Protein AF-A0A2K6PXQ8-F1 (afdb_monomer)

Organism: Rhinopithecus roxellana (NCBI:txid61622)

Radius of gyratio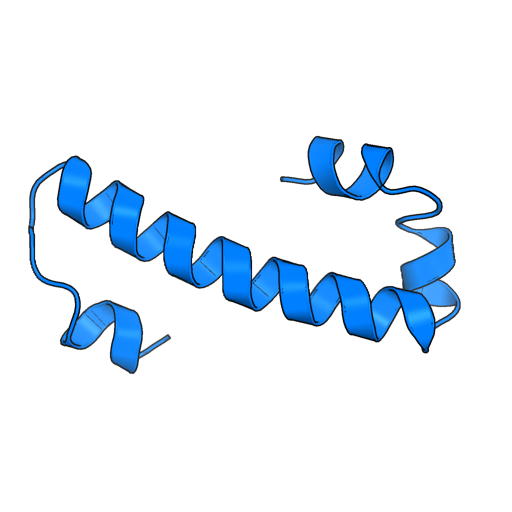n: 14.06 Å; Cα contacts (8 Å, |Δi|>4): 24; chains: 1; bounding box: 32×12×37 Å

Foldsee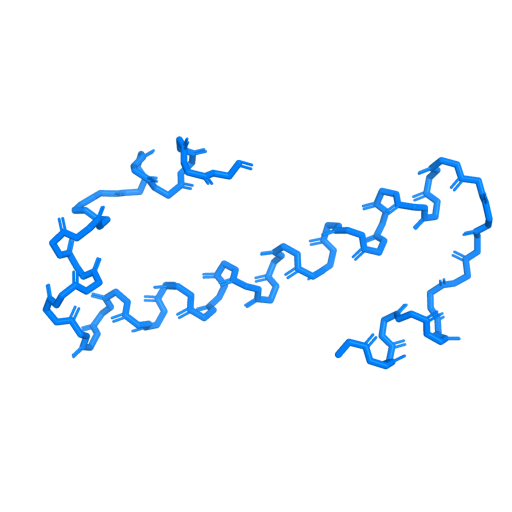k 3Di:
DVCLVPPQDDPDPVSVVVSVVVVLVVVLVVLVVCCVPPPVSCVCDVDVVSVVVVD

Solvent-accessible surface area (backbone atoms only — not comparable to full-atom values): 3271 Å² total; per-residue (Å²): 116,66,63,58,67,72,71,54,67,61,92,50,71,66,26,50,51,50,49,53,49,57,52,49,52,55,53,48,53,53,50,56,54,40,35,76,76,33,70,71,46,23,69,73,39,79,45,72,66,48,54,64,76,73,108

Secondary structure (DSSP, 8-state):
-HHHHHH---SSHHHHHHHHHHHHHHHHHHHHHHHHH-HHHHHH--SHHHHHHT-

Nearest PDB structures (foldseek):
  6n25-assembly1_A  TM=9.932E-01  e=8.057E-04  Gallus gallus

InterPro domains:
  IPR000615 Bestrophin [PTHR10736] (1-54)
  IPR021134 Bestrophin-like [PF01062] (2-54)

pLDDT: mean 94.97, std 6.11, range [62.0, 98.56]

Sequence (55 aa):
MSLVSGFVEGKDEQGRLLRRTLIRYANLGNVLILRSVSTAVYKRFPSAQHLVQAA

Structure (mmCIF, N/CA/C/O backbone):
data_AF-A0A2K6PXQ8-F1
#
_entry.id   AF-A0A2K6PXQ8-F1
#
loop_
_atom_site.group_PDB
_atom_site.id
_atom_site.type_symbol
_atom_site.label_atom_id
_atom_site.label_alt_id
_atom_site.label_comp_id
_atom_site.label_asym_id
_atom_site.label_entity_id
_atom_site.label_seq_id
_atom_site.pdbx_PDB_ins_code
_atom_site.Cartn_x
_atom_site.Cartn_y
_atom_site.Cartn_z
_atom_site.occupancy
_atom_site.B_iso_or_equiv
_atom_site.auth_seq_id
_atom_site.auth_comp_id
_atom_site.auth_asym_id
_atom_site.auth_atom_id
_atom_site.pdbx_PDB_model_num
ATOM 1 N N . MET A 1 1 ? 12.939 2.951 -1.110 1.00 62.00 1 MET A N 1
ATOM 2 C CA . MET A 1 1 ? 12.779 3.626 -2.423 1.00 62.00 1 MET A CA 1
ATOM 3 C C . MET A 1 1 ? 13.996 3.476 -3.336 1.00 62.00 1 MET A C 1
ATOM 5 O O . MET A 1 1 ? 13.818 3.538 -4.543 1.00 62.00 1 MET A O 1
ATOM 9 N N . SER A 1 2 ? 15.206 3.254 -2.808 1.00 82.19 2 SER A N 1
ATOM 10 C CA . SER A 1 2 ? 16.435 3.157 -3.612 1.00 82.19 2 SER A CA 1
ATOM 11 C C . SER A 1 2 ? 16.447 1.975 -4.590 1.00 82.19 2 SER A C 1
ATOM 13 O O . SER A 1 2 ? 16.770 2.169 -5.754 1.00 82.19 2 SER A O 1
ATOM 15 N N . LEU A 1 3 ? 16.029 0.777 -4.159 1.00 92.94 3 LEU A N 1
ATOM 16 C CA . LEU A 1 3 ? 16.113 -0.433 -4.993 1.00 92.94 3 LEU A CA 1
ATOM 17 C C . LEU A 1 3 ? 15.199 -0.375 -6.227 1.00 92.94 3 LEU A C 1
ATOM 19 O O . LEU A 1 3 ? 15.664 -0.542 -7.346 1.00 92.94 3 LEU A O 1
ATOM 23 N N . VAL A 1 4 ? 13.911 -0.064 -6.048 1.00 92.44 4 VAL A N 1
ATOM 24 C CA . VAL A 1 4 ? 12.967 0.051 -7.178 1.00 92.44 4 VAL A CA 1
ATOM 25 C C . VAL A 1 4 ? 13.390 1.164 -8.141 1.00 92.44 4 VAL A C 1
ATOM 27 O O . VAL A 1 4 ? 13.245 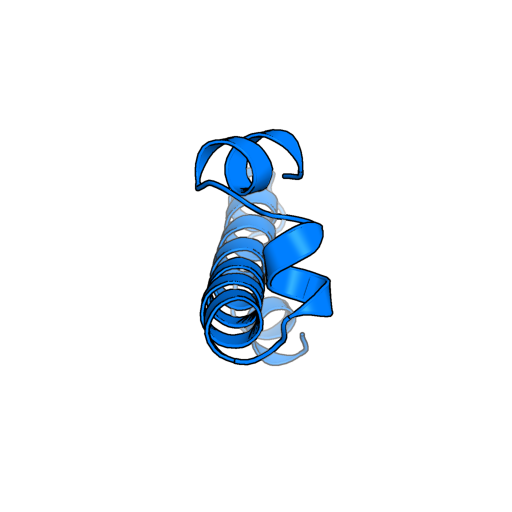1.013 -9.346 1.00 92.44 4 VAL A O 1
ATOM 30 N N . SER A 1 5 ? 13.943 2.271 -7.637 1.00 89.06 5 SER A N 1
ATOM 31 C CA . SER A 1 5 ? 14.426 3.356 -8.497 1.00 89.06 5 SER A CA 1
ATOM 32 C C . SER A 1 5 ? 15.719 3.016 -9.245 1.00 89.06 5 SER A C 1
ATOM 34 O O . SER A 1 5 ? 15.935 3.574 -10.316 1.00 89.06 5 SER A O 1
ATOM 36 N N . GLY A 1 6 ? 16.585 2.175 -8.674 1.00 90.62 6 GLY A N 1
ATOM 37 C CA . GLY A 1 6 ? 17.894 1.844 -9.241 1.00 90.62 6 GLY A CA 1
ATOM 38 C C . GLY A 1 6 ? 17.892 0.628 -10.166 1.00 90.62 6 GLY A C 1
ATOM 39 O O . GLY A 1 6 ? 18.669 0.600 -11.109 1.00 90.62 6 GLY A O 1
ATOM 40 N N . PHE A 1 7 ? 17.020 -0.355 -9.916 1.00 94.50 7 PHE A N 1
ATOM 41 C CA . PHE A 1 7 ? 17.012 -1.630 -10.647 1.00 94.50 7 PHE A CA 1
ATOM 42 C C . PHE A 1 7 ? 15.862 -1.779 -11.645 1.00 94.50 7 PHE A C 1
ATOM 44 O O . PHE A 1 7 ? 15.910 -2.655 -12.502 1.00 94.50 7 PHE A O 1
ATOM 51 N N . VAL A 1 8 ? 14.812 -0.958 -11.550 1.00 93.88 8 VAL A N 1
ATOM 52 C CA . VAL A 1 8 ? 13.708 -1.002 -12.518 1.00 93.88 8 VAL A CA 1
ATOM 53 C C . VAL A 1 8 ? 13.979 0.006 -13.623 1.00 93.88 8 VAL A C 1
ATOM 55 O O . VAL A 1 8 ? 13.714 1.206 -13.483 1.00 93.88 8 VAL A O 1
ATOM 58 N N . GLU A 1 9 ? 14.512 -0.514 -14.720 1.00 92.75 9 GLU A N 1
ATOM 59 C CA . GLU A 1 9 ? 14.862 0.236 -15.921 1.00 92.75 9 GLU A CA 1
ATOM 60 C C . GLU A 1 9 ? 13.621 0.742 -16.688 1.00 92.75 9 GLU A C 1
ATOM 62 O O . GLU A 1 9 ? 12.474 0.520 -16.297 1.00 92.75 9 GLU A O 1
ATOM 67 N N . GLY A 1 10 ? 13.849 1.492 -17.769 1.00 92.50 10 GLY A N 1
ATOM 68 C CA . GLY A 1 10 ? 12.796 2.113 -18.581 1.00 92.50 10 GLY A CA 1
ATOM 69 C C . GLY A 1 10 ? 12.564 3.583 -18.223 1.00 92.50 10 GLY A C 1
ATOM 70 O O . GLY A 1 10 ? 12.087 3.927 -17.135 1.00 92.50 10 GLY A O 1
ATOM 71 N N . LYS A 1 11 ? 12.933 4.477 -19.147 1.00 93.44 11 LYS A N 1
ATOM 72 C CA . LYS A 1 11 ? 12.702 5.934 -19.050 1.00 93.44 11 LYS A CA 1
ATOM 73 C C . LYS A 1 11 ? 11.387 6.372 -19.700 1.00 93.44 11 LYS A C 1
ATOM 75 O O . LYS A 1 11 ? 11.046 7.549 -19.662 1.00 93.44 11 LYS A O 1
ATOM 80 N N . ASP A 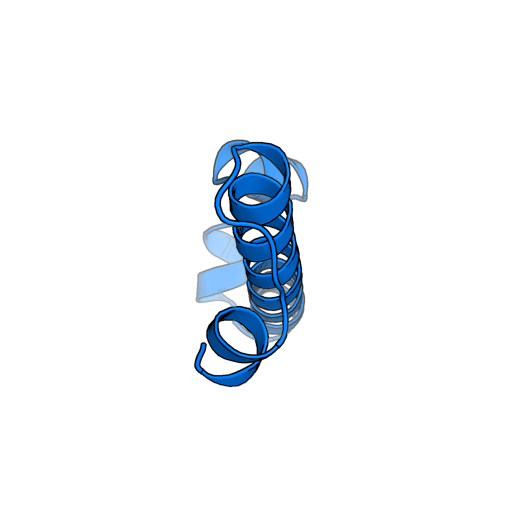1 12 ? 10.686 5.428 -20.303 1.00 96.12 12 ASP A N 1
ATOM 81 C CA . ASP A 1 12 ? 9.395 5.601 -20.933 1.00 96.12 12 ASP A CA 1
ATOM 82 C C . ASP A 1 12 ? 8.256 5.579 -19.904 1.00 96.12 12 ASP A C 1
ATOM 84 O O . ASP A 1 12 ? 8.437 5.369 -18.696 1.00 96.12 12 ASP A O 1
ATOM 88 N N . GLU A 1 13 ? 7.048 5.813 -20.404 1.00 97.31 13 GLU A N 1
ATOM 89 C CA . GLU A 1 13 ? 5.846 5.819 -19.582 1.00 97.31 13 GLU A CA 1
ATOM 90 C C . GLU A 1 13 ? 5.604 4.459 -18.914 1.00 97.31 13 GLU A C 1
ATOM 92 O O . GLU A 1 13 ? 5.221 4.403 -17.743 1.00 97.31 13 GLU A O 1
ATOM 97 N N . GLN A 1 14 ? 5.911 3.359 -19.606 1.00 96.25 14 GLN A N 1
ATOM 98 C CA . GLN A 1 14 ? 5.774 2.015 -19.058 1.00 96.25 14 GLN A CA 1
ATOM 99 C C . GLN A 1 14 ? 6.715 1.787 -17.867 1.00 96.25 14 GLN A C 1
ATOM 101 O O . GLN A 1 14 ? 6.258 1.343 -16.809 1.00 96.25 14 GLN A O 1
ATOM 106 N N . GLY A 1 15 ? 7.997 2.152 -17.975 1.00 96.25 15 GLY A N 1
ATOM 107 C CA . GLY A 1 15 ? 8.940 2.076 -16.857 1.00 96.25 15 GLY A CA 1
ATOM 108 C C . GLY A 1 15 ? 8.510 2.945 -15.671 1.00 96.25 15 GLY A C 1
ATOM 109 O O . GLY A 1 15 ? 8.590 2.528 -14.508 1.00 96.25 15 GLY A O 1
ATOM 110 N N . ARG A 1 16 ? 7.965 4.139 -15.941 1.00 95.81 16 ARG A N 1
ATOM 111 C CA . ARG A 1 16 ? 7.416 5.027 -14.904 1.00 95.81 16 ARG A CA 1
ATOM 112 C C . ARG A 1 16 ? 6.221 4.394 -14.186 1.00 95.81 16 ARG A C 1
ATOM 114 O O . ARG A 1 16 ? 6.165 4.431 -12.952 1.00 95.81 16 ARG A O 1
ATOM 121 N N . LEU A 1 17 ? 5.285 3.804 -14.929 1.00 97.25 17 LEU A N 1
ATOM 122 C CA . LEU A 1 17 ? 4.116 3.116 -14.378 1.00 97.25 17 LEU A CA 1
ATOM 123 C C . LEU A 1 17 ? 4.512 1.887 -13.558 1.00 97.25 17 LEU A C 1
ATOM 125 O O . LEU A 1 17 ? 3.957 1.679 -12.474 1.00 97.25 17 LEU A O 1
ATOM 129 N N . LEU A 1 18 ? 5.501 1.118 -14.020 1.00 97.31 18 LEU A N 1
ATOM 130 C CA . LEU A 1 18 ? 5.998 -0.065 -13.322 1.00 97.31 18 LEU A CA 1
ATOM 131 C C . LEU A 1 18 ? 6.583 0.304 -11.954 1.00 97.31 18 LEU A C 1
ATOM 133 O O . LEU A 1 18 ? 6.128 -0.211 -10.930 1.00 97.31 18 LEU A O 1
ATOM 137 N N . ARG A 1 19 ? 7.509 1.272 -11.905 1.00 97.25 19 ARG A N 1
ATOM 138 C CA . ARG A 1 19 ? 8.098 1.757 -10.641 1.00 97.25 19 ARG A CA 1
ATOM 139 C C . ARG A 1 19 ? 7.039 2.253 -9.660 1.00 97.25 19 ARG A C 1
ATOM 141 O O . ARG A 1 19 ? 7.066 1.892 -8.483 1.00 97.25 19 ARG A O 1
ATOM 148 N N . ARG A 1 20 ? 6.076 3.055 -10.132 1.00 96.62 20 ARG A N 1
ATOM 149 C CA . ARG A 1 20 ? 4.987 3.577 -9.287 1.00 96.62 20 ARG A CA 1
ATOM 150 C C . ARG A 1 20 ? 4.092 2.461 -8.760 1.00 96.62 20 ARG A C 1
ATOM 152 O O . ARG A 1 20 ? 3.673 2.513 -7.607 1.00 96.62 20 ARG A O 1
ATOM 159 N N . THR A 1 21 ? 3.789 1.461 -9.579 1.00 96.75 21 THR A N 1
ATOM 160 C CA . THR A 1 21 ? 2.909 0.351 -9.192 1.00 96.75 21 THR A CA 1
ATOM 161 C C . THR A 1 21 ? 3.568 -0.561 -8.165 1.00 96.75 21 THR A C 1
ATOM 163 O O . THR A 1 21 ? 2.935 -0.871 -7.159 1.00 96.75 21 THR A O 1
ATOM 166 N N . LEU A 1 22 ? 4.857 -0.877 -8.325 1.00 97.56 22 LEU A N 1
ATOM 167 C CA . LEU A 1 22 ? 5.618 -1.646 -7.334 1.00 97.56 22 LEU A CA 1
ATOM 168 C C . LEU A 1 22 ? 5.611 -0.975 -5.955 1.00 97.56 22 LEU A C 1
ATOM 170 O O . LEU A 1 22 ? 5.327 -1.616 -4.944 1.00 97.56 22 LEU A O 1
ATOM 174 N N . ILE A 1 23 ? 5.857 0.336 -5.909 1.00 96.88 23 ILE A N 1
ATOM 175 C CA . ILE A 1 23 ? 5.811 1.089 -4.651 1.00 96.88 23 ILE A CA 1
ATOM 176 C C . ILE A 1 23 ? 4.398 1.122 -4.065 1.00 96.88 23 ILE A C 1
ATOM 178 O O . ILE A 1 23 ? 4.240 0.957 -2.856 1.00 96.88 23 ILE A O 1
ATOM 182 N N . ARG A 1 24 ? 3.361 1.311 -4.891 1.00 96.62 24 ARG A N 1
ATOM 183 C CA . ARG A 1 24 ? 1.973 1.284 -4.408 1.00 96.62 24 ARG A CA 1
ATOM 184 C C . ARG A 1 24 ? 1.617 -0.060 -3.779 1.00 96.62 24 ARG A C 1
ATOM 186 O O . ARG A 1 24 ? 0.961 -0.055 -2.746 1.00 96.62 24 ARG A O 1
ATOM 193 N N . TYR A 1 25 ? 2.082 -1.182 -4.328 1.00 97.44 25 TYR A N 1
ATOM 194 C CA . TYR A 1 25 ? 1.861 -2.500 -3.725 1.00 97.44 25 TYR A CA 1
ATOM 195 C C . TYR A 1 25 ? 2.570 -2.666 -2.379 1.00 97.44 25 TYR A C 1
ATOM 197 O O . TYR A 1 25 ? 1.949 -3.144 -1.431 1.00 97.44 25 TYR A O 1
ATOM 205 N N . ALA A 1 26 ? 3.815 -2.199 -2.246 1.00 97.06 26 ALA A N 1
ATOM 206 C CA . ALA A 1 26 ? 4.506 -2.201 -0.954 1.00 97.06 26 ALA A CA 1
ATOM 207 C C . ALA A 1 26 ? 3.768 -1.342 0.092 1.00 97.06 26 ALA A C 1
ATOM 209 O O . ALA A 1 26 ? 3.543 -1.773 1.224 1.00 97.06 26 ALA A O 1
ATOM 210 N N . ASN A 1 27 ? 3.326 -0.144 -0.302 1.00 96.56 27 ASN A N 1
ATOM 211 C CA . ASN A 1 27 ? 2.560 0.74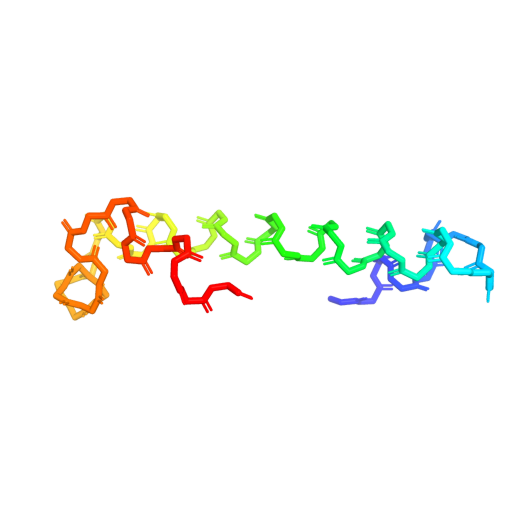3 0.571 1.00 96.56 27 ASN A CA 1
ATOM 212 C C . ASN A 1 27 ? 1.201 0.141 0.952 1.00 96.56 27 ASN A C 1
ATOM 214 O O . A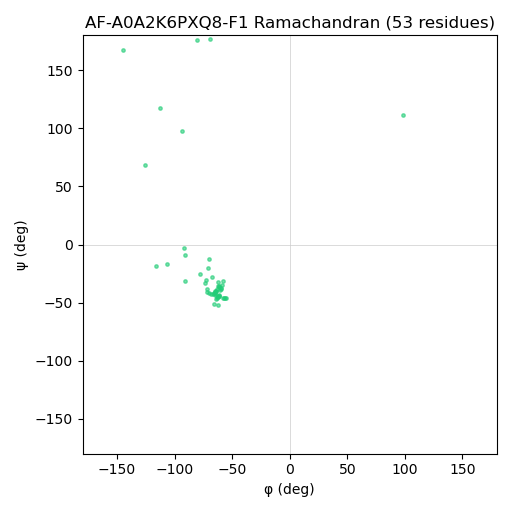SN A 1 27 ? 0.804 0.230 2.111 1.00 96.56 27 ASN A O 1
ATOM 218 N N . LEU A 1 28 ? 0.507 -0.502 0.009 1.00 97.38 28 LEU A N 1
ATOM 219 C CA . LEU A 1 28 ? -0.752 -1.192 0.276 1.00 97.38 28 LEU A CA 1
ATOM 220 C C . LEU A 1 28 ? -0.555 -2.320 1.295 1.00 97.38 28 LEU A C 1
ATOM 222 O O . LEU A 1 28 ? -1.329 -2.405 2.243 1.00 97.38 28 LEU A O 1
ATOM 226 N N . GLY A 1 29 ? 0.505 -3.124 1.161 1.00 97.62 29 GLY A N 1
ATOM 227 C CA . GLY A 1 29 ? 0.866 -4.145 2.150 1.00 97.62 29 GLY A CA 1
ATOM 228 C C . GLY A 1 29 ? 1.047 -3.564 3.558 1.00 97.62 29 GLY A C 1
ATOM 229 O O . GLY A 1 29 ? 0.464 -4.074 4.516 1.00 97.62 29 GLY A O 1
ATOM 230 N N . ASN A 1 30 ? 1.764 -2.440 3.676 1.00 97.69 30 ASN A N 1
ATOM 231 C CA . ASN A 1 30 ? 1.921 -1.726 4.948 1.00 97.69 30 ASN A CA 1
ATOM 232 C C . ASN A 1 30 ? 0.583 -1.233 5.517 1.00 97.69 30 ASN A C 1
ATOM 234 O O . ASN A 1 30 ? 0.326 -1.375 6.711 1.00 97.69 30 ASN A O 1
ATOM 238 N N . VAL A 1 31 ? -0.292 -0.665 4.685 1.00 97.56 31 VAL A N 1
ATOM 239 C CA . VAL A 1 31 ? -1.609 -0.206 5.149 1.00 97.56 31 VAL A CA 1
ATOM 240 C C . VAL A 1 31 ? -2.466 -1.386 5.606 1.00 97.56 31 VAL A C 1
ATOM 242 O O . VAL A 1 31 ? -3.129 -1.277 6.634 1.00 97.56 31 VAL A O 1
ATOM 245 N N . LEU A 1 32 ? -2.427 -2.521 4.904 1.00 97.56 32 LEU A N 1
ATOM 246 C CA . LEU A 1 32 ? -3.181 -3.720 5.272 1.00 97.56 32 LEU A CA 1
ATOM 247 C C . LEU A 1 32 ? -2.751 -4.279 6.633 1.00 97.56 32 LEU A C 1
ATOM 249 O O . LEU A 1 32 ? -3.616 -4.578 7.457 1.00 97.56 32 LEU A O 1
ATOM 253 N N . ILE A 1 33 ? -1.445 -4.378 6.907 1.00 98.31 33 ILE A N 1
ATOM 254 C CA . ILE A 1 33 ? -0.980 -4.855 8.217 1.00 98.31 33 ILE A CA 1
ATOM 255 C C . ILE A 1 33 ? -1.294 -3.843 9.324 1.00 98.31 33 ILE A C 1
ATOM 257 O O . ILE A 1 33 ? -1.818 -4.222 10.370 1.00 98.31 33 ILE A O 1
ATOM 261 N N . LEU A 1 34 ? -1.076 -2.545 9.077 1.00 98.50 34 LEU A N 1
ATOM 262 C CA . LEU A 1 34 ? -1.364 -1.490 10.049 1.00 98.50 34 LEU A CA 1
ATOM 263 C C . LEU A 1 34 ? -2.855 -1.406 10.377 1.00 98.50 34 LEU A C 1
ATOM 265 O O . LEU A 1 34 ? -3.214 -1.213 11.533 1.00 98.50 34 LEU A O 1
ATOM 269 N N . ARG A 1 35 ? -3.732 -1.600 9.392 1.00 97.75 35 ARG A N 1
ATOM 270 C CA . ARG A 1 35 ? -5.184 -1.665 9.590 1.00 97.75 35 ARG A CA 1
ATOM 271 C C . ARG A 1 35 ? -5.591 -2.789 10.549 1.00 97.75 35 ARG A C 1
ATOM 273 O O . ARG A 1 35 ? -6.555 -2.614 11.285 1.00 97.75 35 ARG A O 1
ATOM 280 N N . SER A 1 36 ? -4.879 -3.916 10.539 1.00 97.75 36 SER A N 1
ATOM 281 C CA . SER A 1 36 ? -5.179 -5.081 11.385 1.00 97.75 36 SER A CA 1
ATOM 282 C C . SER A 1 36 ? -4.727 -4.913 12.837 1.00 97.75 36 SER A C 1
ATOM 284 O O . SER A 1 36 ? -5.301 -5.542 13.720 1.00 97.75 36 SER A O 1
ATOM 286 N N . VAL A 1 37 ? -3.717 -4.075 13.098 1.00 98.31 37 VAL A N 1
ATOM 287 C CA . VAL A 1 37 ? -3.101 -3.942 14.436 1.00 98.31 37 VAL A CA 1
ATOM 288 C C . VAL A 1 37 ? -3.281 -2.560 15.073 1.00 98.31 37 VAL A C 1
ATOM 290 O O . VAL A 1 37 ? -3.138 -2.417 16.282 1.00 98.31 37 VAL A O 1
ATOM 293 N N . SER A 1 38 ? -3.606 -1.529 14.288 1.00 98.56 38 SER A N 1
ATOM 294 C CA . SER A 1 38 ? -3.786 -0.151 14.754 1.00 98.56 38 SER A CA 1
ATOM 295 C C . SER A 1 38 ? -5.239 0.291 14.624 1.00 98.56 38 SER A C 1
ATOM 297 O O . SER A 1 38 ? -5.772 0.442 13.523 1.00 98.56 38 SER A O 1
ATOM 299 N N . THR A 1 39 ? -5.872 0.596 15.759 1.00 98.38 39 THR A N 1
ATOM 300 C CA . THR A 1 39 ? -7.261 1.080 15.806 1.00 98.38 39 THR A CA 1
ATOM 301 C C . THR A 1 39 ? -7.447 2.411 15.073 1.00 98.38 39 THR A C 1
ATOM 303 O O . THR A 1 39 ? -8.493 2.631 14.464 1.00 98.38 39 THR A O 1
ATOM 306 N N . ALA A 1 40 ? -6.437 3.286 15.068 1.00 98.44 40 ALA A N 1
ATOM 307 C CA . ALA A 1 40 ? -6.471 4.547 14.327 1.00 98.44 40 ALA A CA 1
ATOM 308 C C . ALA A 1 40 ? -6.522 4.311 12.807 1.00 98.44 40 ALA A C 1
ATOM 310 O O . ALA A 1 40 ? -7.317 4.935 12.103 1.00 98.44 40 ALA A O 1
ATOM 311 N N . VAL A 1 41 ? -5.719 3.369 12.304 1.00 98.25 41 VAL A N 1
ATOM 312 C CA . VAL A 1 41 ? -5.699 3.015 10.876 1.00 98.25 41 VAL A CA 1
ATOM 313 C C . VAL A 1 41 ? -6.965 2.253 10.492 1.00 98.25 41 VAL A C 1
ATOM 315 O O . VAL A 1 41 ? -7.540 2.536 9.443 1.00 98.25 41 VAL A O 1
ATOM 318 N N . TYR A 1 42 ? -7.462 1.365 11.358 1.00 98.31 42 TYR A N 1
ATOM 319 C CA . TYR A 1 42 ? -8.750 0.700 11.160 1.00 98.31 42 TYR A CA 1
ATOM 320 C C . TYR A 1 42 ? -9.906 1.703 11.033 1.00 98.31 42 TYR A C 1
ATOM 322 O O . TYR A 1 42 ? -10.697 1.605 10.099 1.00 98.31 42 TYR A O 1
ATOM 330 N N . LYS A 1 43 ? -9.976 2.711 11.917 1.00 98.19 43 LYS A N 1
ATOM 331 C CA . LYS A 1 43 ? -10.992 3.779 11.852 1.00 98.19 43 LYS A CA 1
ATOM 332 C C . LYS A 1 43 ? -10.891 4.617 10.577 1.00 98.19 43 LYS A C 1
ATOM 334 O O . LYS A 1 43 ? -11.914 5.041 10.055 1.00 98.19 43 LYS A O 1
ATOM 339 N N . ARG A 1 44 ? -9.675 4.857 10.075 1.00 97.69 44 ARG A N 1
ATOM 340 C CA . ARG A 1 44 ? -9.455 5.590 8.819 1.00 97.69 44 ARG A CA 1
ATOM 341 C C . ARG A 1 44 ? -9.824 4.768 7.584 1.00 97.69 44 ARG A C 1
ATOM 343 O O . ARG A 1 44 ? -10.300 5.331 6.605 1.00 97.69 44 ARG A O 1
ATOM 350 N N . PHE A 1 45 ? -9.632 3.451 7.632 1.00 98.12 45 PHE A N 1
ATOM 351 C CA . PHE A 1 45 ? -9.946 2.543 6.530 1.00 98.12 45 PHE A CA 1
ATOM 352 C C . PHE A 1 45 ? -10.873 1.394 6.975 1.00 98.12 45 PHE A C 1
ATOM 354 O O . PHE A 1 45 ? -10.443 0.240 6.988 1.00 98.12 45 PHE A O 1
ATOM 361 N N . PRO A 1 46 ? -12.155 1.637 7.318 1.00 97.44 46 PRO A N 1
ATOM 362 C CA . PRO A 1 46 ? -13.040 0.614 7.899 1.00 97.44 46 PRO A CA 1
ATOM 363 C C . PRO A 1 46 ? -13.482 -0.500 6.947 1.00 97.44 46 PRO A C 1
ATOM 365 O O . PRO A 1 46 ? -13.949 -1.541 7.404 1.00 97.44 46 PRO A O 1
ATOM 368 N N . SER A 1 47 ? -13.267 -0.355 5.639 1.00 96.94 47 SER A N 1
ATOM 369 C CA . SER A 1 47 ? -13.482 -1.424 4.655 1.00 96.94 47 SER A CA 1
ATOM 370 C C . SER A 1 47 ? -12.454 -1.365 3.526 1.00 96.94 47 SER A C 1
ATOM 372 O O . SER A 1 47 ? -11.764 -0.358 3.362 1.00 96.94 47 SER A O 1
ATOM 374 N N . ALA A 1 48 ? -12.377 -2.424 2.715 1.00 94.8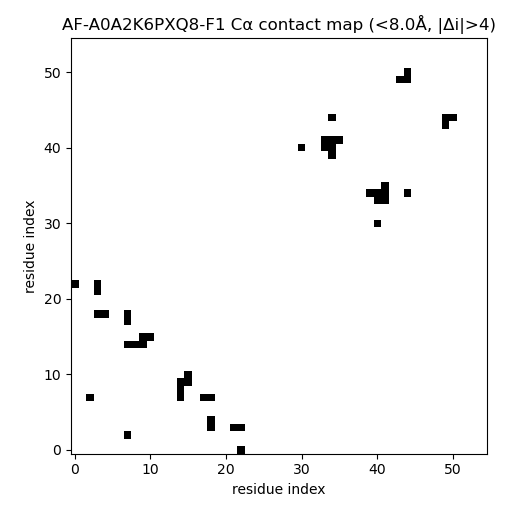1 48 ALA A N 1
ATOM 375 C CA . ALA A 1 48 ? -11.529 -2.444 1.523 1.00 94.81 48 ALA A CA 1
ATOM 376 C C . ALA A 1 48 ? -11.872 -1.313 0.532 1.00 94.81 48 ALA A C 1
ATOM 378 O O . ALA A 1 48 ? -10.974 -0.765 -0.099 1.00 94.81 48 ALA A O 1
ATOM 379 N N . GLN A 1 49 ? -13.139 -0.888 0.464 1.00 97.25 49 GLN A N 1
ATOM 380 C CA . GLN A 1 49 ? -13.565 0.225 -0.391 1.00 97.25 49 GLN A CA 1
ATOM 381 C C . GLN A 1 49 ? -12.848 1.537 -0.038 1.00 97.25 49 GLN A C 1
ATOM 383 O O . GLN A 1 49 ? -12.455 2.284 -0.930 1.00 97.25 49 GLN A O 1
ATOM 388 N N . HIS A 1 50 ? -12.602 1.782 1.253 1.00 97.44 50 HIS A N 1
ATOM 389 C CA . HIS A 1 50 ? -11.866 2.964 1.708 1.00 97.44 50 HIS A CA 1
ATOM 390 C C . HIS A 1 50 ? -10.393 2.927 1.278 1.00 97.44 50 HIS A C 1
ATOM 392 O O . HIS A 1 50 ? -9.783 3.976 1.104 1.00 97.44 50 HIS A O 1
ATOM 398 N N . LEU A 1 51 ? -9.813 1.733 1.100 1.00 94.75 51 LEU A N 1
ATOM 399 C CA . LEU A 1 51 ? -8.450 1.585 0.584 1.00 94.75 51 LEU A CA 1
ATOM 400 C C . LEU A 1 51 ? -8.387 1.920 -0.908 1.00 94.75 51 LEU A C 1
ATOM 402 O O . LEU A 1 51 ? -7.455 2.590 -1.338 1.00 94.75 51 LEU A O 1
ATOM 406 N N . VAL A 1 52 ? -9.388 1.485 -1.681 1.00 95.94 52 VAL A N 1
ATOM 407 C CA . VAL A 1 52 ? -9.481 1.769 -3.122 1.00 95.94 52 VAL A CA 1
ATOM 408 C C . VAL A 1 52 ? -9.705 3.260 -3.378 1.00 95.94 52 VAL A C 1
ATOM 410 O O . VAL A 1 52 ? -9.062 3.823 -4.251 1.00 95.94 52 VAL A O 1
ATOM 413 N N . GLN A 1 53 ? -10.574 3.910 -2.599 1.00 95.50 53 GLN A N 1
ATOM 414 C CA . GLN A 1 53 ? -10.887 5.339 -2.747 1.00 95.50 53 GLN A CA 1
ATOM 415 C C . GLN A 1 53 ? -9.747 6.276 -2.322 1.00 95.50 53 GLN A C 1
ATOM 417 O O . GLN A 1 53 ? -9.753 7.446 -2.692 1.00 95.50 53 GLN A O 1
ATOM 422 N N . ALA A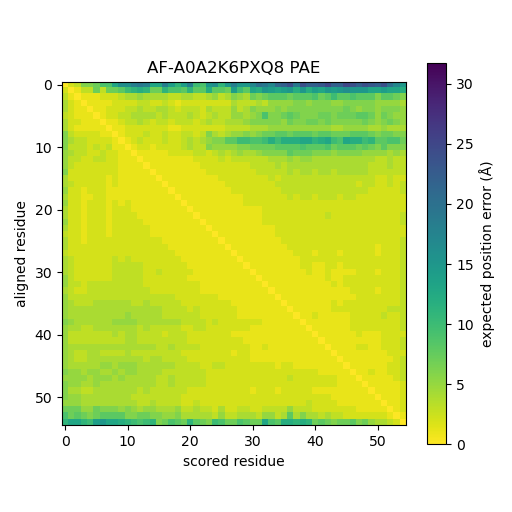 1 54 ? -8.801 5.792 -1.514 1.00 89.75 54 ALA A N 1
ATOM 423 C CA . ALA A 1 54 ? -7.671 6.582 -1.032 1.00 89.75 54 ALA A CA 1
ATOM 424 C C . ALA A 1 54 ? -6.427 6.513 -1.937 1.00 89.75 54 ALA A C 1
ATOM 426 O O . ALA A 1 54 ? -5.459 7.229 -1.670 1.00 89.75 54 ALA A O 1
ATOM 427 N N . ALA A 1 55 ? -6.430 5.627 -2.939 1.00 73.88 55 ALA A N 1
ATOM 428 C CA . ALA A 1 55 ? -5.349 5.440 -3.908 1.00 73.88 55 ALA A CA 1
ATOM 429 C C . ALA A 1 55 ? -5.48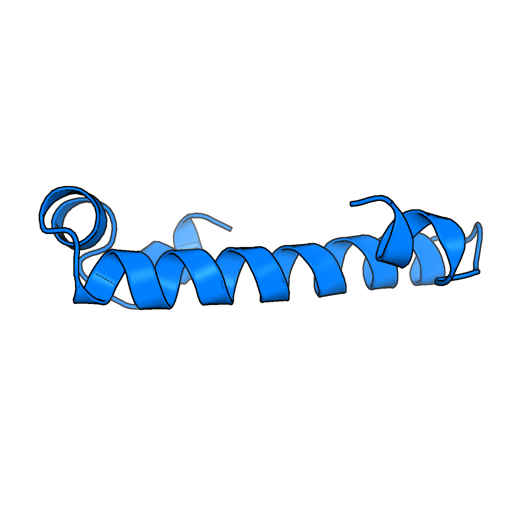7 6.378 -5.113 1.00 73.88 55 ALA A C 1
ATOM 431 O O . ALA A 1 55 ? -4.419 6.780 -5.635 1.00 73.88 55 ALA A O 1
#

Mean predicted aligned error: 3.13 Å